Protein AF-A0A955FGE8-F1 (afdb_monomer_lite)

pLDDT: mean 85.33, std 14.79, range [34.59, 97.06]

Radius of gyration: 20.04 Å; chains: 1; bounding box: 40×33×51 Å

Structure (mmCIF, N/CA/C/O backbone):
data_AF-A0A955FGE8-F1
#
_entry.id   AF-A0A955FGE8-F1
#
loop_
_atom_site.group_PDB
_atom_site.id
_atom_site.type_symbol
_atom_site.label_atom_id
_atom_site.label_alt_id
_atom_site.label_comp_id
_atom_site.label_asym_id
_atom_site.label_entity_id
_atom_site.label_seq_id
_atom_site.pdbx_PDB_ins_code
_atom_site.Cartn_x
_atom_site.Cartn_y
_atom_site.Cartn_z
_atom_site.occupancy
_atom_site.B_iso_or_equiv
_atom_site.auth_seq_id
_atom_site.auth_comp_id
_atom_site.auth_asym_id
_atom_site.auth_atom_id
_atom_site.pdbx_PDB_model_num
ATOM 1 N N . MET A 1 1 ? -24.136 0.349 -23.403 1.00 35.62 1 MET A N 1
ATOM 2 C CA . MET A 1 1 ? -23.366 -0.099 -22.221 1.00 35.62 1 MET A CA 1
ATOM 3 C C . MET A 1 1 ? -22.020 -0.605 -22.725 1.00 35.62 1 MET A C 1
ATOM 5 O O . MET A 1 1 ? -21.977 -1.675 -23.314 1.00 35.62 1 MET A O 1
ATOM 9 N N . ALA A 1 2 ? -20.963 0.209 -22.655 1.00 34.59 2 ALA A N 1
ATOM 10 C CA . ALA A 1 2 ? -19.656 -0.148 -23.214 1.00 34.59 2 ALA A CA 1
ATOM 11 C C . ALA A 1 2 ? -18.802 -0.865 -22.158 1.00 34.59 2 ALA A C 1
ATOM 13 O O . ALA A 1 2 ? -18.548 -0.333 -21.078 1.00 34.59 2 ALA A O 1
ATOM 14 N N . ASN A 1 3 ? -18.396 -2.090 -22.482 1.00 39.44 3 ASN A N 1
ATOM 15 C CA . ASN A 1 3 ? -17.541 -2.954 -21.677 1.00 39.44 3 ASN A CA 1
ATOM 16 C C . ASN A 1 3 ? -16.103 -2.398 -21.638 1.00 39.44 3 ASN A C 1
ATOM 18 O O . ASN A 1 3 ? -15.331 -2.585 -22.577 1.00 39.44 3 ASN A O 1
ATOM 22 N N . ASN A 1 4 ? -15.726 -1.725 -20.548 1.00 41.28 4 ASN A N 1
ATOM 23 C CA . ASN A 1 4 ? -14.387 -1.153 -20.340 1.00 41.28 4 ASN A CA 1
ATOM 24 C C . ASN A 1 4 ? -13.351 -2.207 -19.887 1.00 41.28 4 ASN A C 1
ATOM 26 O O . ASN A 1 4 ? -12.668 -2.025 -18.880 1.00 41.28 4 ASN A O 1
ATOM 30 N N . TYR A 1 5 ? -13.191 -3.307 -20.629 1.00 47.31 5 TYR A N 1
ATOM 31 C CA . TYR A 1 5 ? -12.178 -4.330 -20.310 1.00 47.31 5 TYR A CA 1
ATOM 32 C C . TYR A 1 5 ? -10.728 -3.909 -20.634 1.00 47.31 5 TYR A C 1
ATOM 34 O O . TYR A 1 5 ? -9.796 -4.641 -20.311 1.00 47.31 5 TYR A O 1
ATOM 42 N N . TRP A 1 6 ? -10.510 -2.708 -21.188 1.00 41.84 6 TRP A N 1
ATOM 43 C CA . TRP A 1 6 ? -9.185 -2.201 -21.571 1.00 41.84 6 TRP A CA 1
ATOM 44 C C . TRP A 1 6 ? -8.984 -0.732 -21.189 1.00 41.84 6 TRP A C 1
ATOM 46 O O . TRP A 1 6 ? -8.743 0.119 -22.039 1.00 41.84 6 TRP A O 1
ATOM 56 N N . GLN A 1 7 ? -9.066 -0.393 -19.902 1.00 46.31 7 GLN A N 1
ATOM 57 C CA . GLN A 1 7 ? -8.478 0.875 -19.468 1.00 46.31 7 GLN A CA 1
ATOM 58 C C . GLN A 1 7 ? -6.954 0.720 -19.380 1.00 46.31 7 GLN A C 1
ATOM 60 O O . GLN A 1 7 ? -6.438 0.019 -18.503 1.00 46.31 7 GLN A O 1
ATOM 65 N N . GLU A 1 8 ? -6.217 1.385 -20.276 1.00 52.88 8 GLU A N 1
ATOM 66 C CA . GLU A 1 8 ? -4.770 1.585 -20.147 1.00 52.88 8 GLU A CA 1
ATOM 67 C C . GLU A 1 8 ? -4.487 2.430 -18.900 1.00 52.88 8 GLU A C 1
ATOM 69 O O . GLU A 1 8 ? -4.351 3.649 -18.947 1.00 52.88 8 GLU A O 1
ATOM 74 N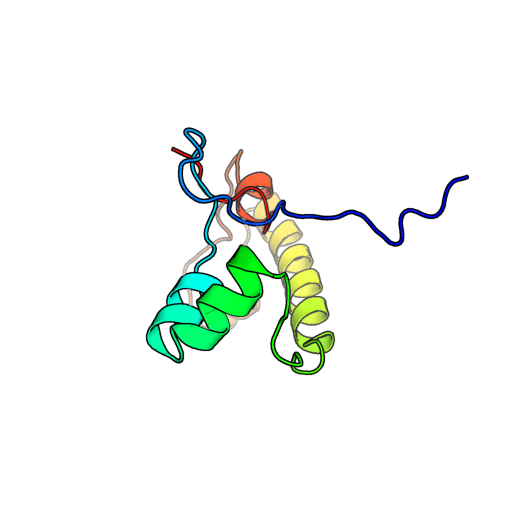 N . ARG A 1 9 ? -4.403 1.772 -17.742 1.00 59.62 9 ARG A N 1
ATOM 75 C CA . ARG A 1 9 ? -4.283 2.448 -16.442 1.00 59.62 9 ARG A CA 1
ATOM 76 C C . ARG A 1 9 ? -3.045 3.343 -16.310 1.00 59.62 9 ARG A C 1
ATOM 78 O O . ARG A 1 9 ? -3.013 4.149 -15.395 1.00 59.62 9 ARG A O 1
ATOM 85 N N . ASN A 1 10 ? -2.019 3.198 -17.161 1.00 68.44 10 ASN A N 1
ATOM 86 C CA . ASN A 1 10 ? -0.814 4.037 -17.137 1.00 68.44 10 ASN A CA 1
ATOM 87 C C . ASN A 1 10 ? -0.124 4.100 -18.511 1.00 68.44 10 ASN A C 1
ATOM 89 O O . ASN A 1 10 ? 0.232 3.049 -19.053 1.00 68.44 10 ASN A O 1
ATOM 93 N N . LYS A 1 11 ? 0.201 5.309 -18.994 1.00 83.00 11 LYS A N 1
ATOM 94 C CA . LYS A 1 11 ? 1.004 5.543 -20.215 1.00 83.00 11 LYS A CA 1
ATOM 95 C C . LYS A 1 11 ? 2.434 4.976 -20.075 1.00 83.00 11 LYS A C 1
ATOM 97 O O . LYS A 1 11 ? 2.924 4.842 -18.947 1.00 83.00 11 LYS A O 1
ATOM 102 N N . PRO A 1 12 ? 3.101 4.519 -21.153 1.00 88.94 12 PRO A N 1
ATOM 103 C CA . PRO A 1 12 ? 4.522 4.154 -21.110 1.00 88.94 12 PRO A CA 1
ATOM 104 C C . PRO A 1 12 ? 5.390 5.391 -20.876 1.00 88.94 12 PRO A C 1
ATOM 106 O O . PRO A 1 12 ? 5.017 6.494 -21.271 1.00 88.94 12 PRO A O 1
ATOM 109 N N . TYR A 1 13 ? 6.541 5.201 -20.236 1.00 90.62 13 TYR A N 1
ATOM 110 C CA . TYR A 1 13 ? 7.515 6.276 -20.069 1.00 90.62 13 TYR A CA 1
ATOM 111 C C . TYR A 1 13 ? 8.104 6.661 -21.425 1.00 90.62 13 TYR A C 1
ATOM 113 O O . TYR A 1 13 ? 8.569 5.795 -22.175 1.00 90.62 13 TYR A O 1
ATOM 121 N N . LYS A 1 14 ? 8.123 7.962 -21.718 1.00 91.06 14 LYS A N 1
ATOM 122 C CA . LYS A 1 14 ? 8.776 8.515 -22.904 1.00 91.06 14 LYS A CA 1
ATOM 123 C C . LYS A 1 14 ? 10.080 9.201 -22.484 1.00 91.06 14 LYS A C 1
ATOM 125 O O . LYS A 1 14 ? 10.061 9.994 -21.545 1.00 91.06 14 LYS A O 1
ATOM 130 N N . PRO A 1 15 ? 11.217 8.909 -23.138 1.00 89.88 15 PRO A N 1
ATOM 131 C CA . PRO A 1 15 ? 12.454 9.617 -22.833 1.00 89.88 15 PRO A CA 1
ATOM 132 C C . PRO A 1 15 ? 12.283 11.095 -23.188 1.00 89.88 15 PRO A C 1
ATOM 134 O O . PRO A 1 15 ? 11.702 11.411 -24.224 1.00 89.88 15 PRO A O 1
ATOM 137 N N . GLY A 1 16 ? 12.767 11.979 -22.318 1.00 88.88 16 GLY A N 1
ATOM 138 C CA . GLY A 1 16 ? 12.630 13.426 -22.497 1.00 88.88 16 GLY A CA 1
ATOM 139 C C . GLY A 1 16 ? 11.224 13.976 -22.237 1.00 88.88 16 GLY A C 1
ATOM 140 O O . GLY A 1 16 ? 10.941 15.099 -22.634 1.00 88.88 16 GLY A O 1
ATOM 141 N N . GLN A 1 17 ? 10.324 13.216 -21.598 1.00 90.31 17 GLN A N 1
ATOM 142 C CA . GLN A 1 17 ? 9.062 13.792 -21.129 1.00 90.31 17 GLN A CA 1
ATOM 143 C C . GLN A 1 17 ? 9.316 14.791 -19.990 1.00 90.31 17 GLN A C 1
ATOM 145 O O . GLN A 1 17 ? 10.082 14.501 -19.072 1.00 90.31 17 GLN A O 1
ATOM 150 N N . ASN A 1 18 ? 8.629 15.933 -20.038 1.00 89.56 18 ASN A N 1
ATOM 151 C CA . ASN A 1 18 ? 8.694 16.947 -18.981 1.00 89.56 18 ASN A CA 1
ATOM 152 C C . ASN A 1 18 ? 7.820 16.575 -17.773 1.00 89.56 18 ASN A C 1
ATOM 154 O O . ASN A 1 18 ? 8.086 17.004 -16.656 1.00 89.56 18 ASN A O 1
ATOM 158 N N . GLU A 1 19 ? 6.797 15.745 -17.993 1.00 88.31 19 GLU A N 1
ATOM 159 C CA . GLU A 1 19 ? 5.874 15.317 -16.945 1.00 88.31 19 GLU A CA 1
ATOM 160 C C . GLU A 1 19 ? 6.482 14.228 -16.043 1.00 88.31 19 GLU A C 1
ATOM 162 O O . GLU A 1 19 ? 7.056 13.251 -16.555 1.00 88.31 19 GLU A O 1
ATOM 167 N N . PRO A 1 20 ? 6.300 14.313 -14.711 1.00 87.25 20 PRO A N 1
ATOM 168 C CA . PRO A 1 20 ? 6.726 13.269 -13.789 1.00 87.25 20 PRO A CA 1
ATOM 169 C C . PRO A 1 20 ? 6.128 11.904 -14.145 1.00 87.25 20 PRO A C 1
ATOM 171 O O . PRO A 1 20 ? 4.921 11.743 -14.341 1.00 87.25 20 PRO A O 1
ATOM 174 N N . PHE A 1 21 ? 6.973 10.874 -14.200 1.00 87.94 21 PHE A N 1
ATOM 175 C CA . PHE A 1 21 ? 6.508 9.503 -14.385 1.00 87.94 21 PHE A CA 1
ATOM 176 C C . PHE A 1 21 ? 6.187 8.864 -13.034 1.00 87.94 21 PHE A C 1
ATOM 178 O O . PHE A 1 21 ? 7.086 8.629 -12.228 1.00 87.94 21 PHE A O 1
ATOM 185 N N . LYS A 1 22 ? 4.915 8.528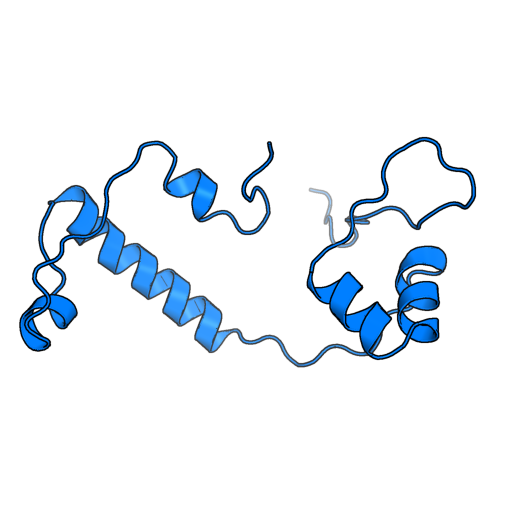 -12.785 1.00 85.94 22 LYS A N 1
ATOM 186 C CA . LYS A 1 22 ? 4.513 7.871 -11.534 1.00 85.94 22 LYS A CA 1
ATOM 187 C C . LYS A 1 22 ? 5.086 6.449 -11.454 1.00 85.94 22 LYS A C 1
ATOM 189 O O . LYS A 1 22 ? 4.756 5.576 -12.264 1.00 85.94 22 LYS A O 1
ATOM 194 N N . VAL A 1 23 ? 5.908 6.198 -10.437 1.00 87.81 23 VAL A N 1
ATOM 195 C CA . VAL A 1 23 ? 6.493 4.882 -10.138 1.00 87.81 23 VAL A CA 1
ATOM 196 C C . VAL A 1 23 ? 5.903 4.353 -8.830 1.00 87.81 23 VAL A C 1
ATOM 198 O O . VAL A 1 23 ? 5.821 5.076 -7.844 1.00 87.81 23 VAL A O 1
ATOM 201 N N . SER A 1 24 ? 5.462 3.092 -8.815 1.00 87.31 24 SER A N 1
ATOM 202 C CA . SER A 1 24 ? 4.994 2.430 -7.591 1.00 87.31 24 SER A CA 1
ATOM 203 C C . SER A 1 24 ? 6.150 1.764 -6.840 1.00 87.31 24 SER A C 1
ATOM 205 O O . SER A 1 24 ? 7.168 1.422 -7.443 1.00 87.31 24 SER A O 1
ATOM 207 N N . ARG A 1 25 ? 5.965 1.475 -5.545 1.00 89.31 25 ARG A N 1
ATOM 208 C CA . ARG A 1 25 ? 6.923 0.694 -4.739 1.00 89.31 25 ARG A CA 1
ATOM 209 C C . ARG A 1 25 ? 7.357 -0.600 -5.442 1.00 89.31 25 ARG A C 1
ATOM 211 O O . ARG A 1 25 ? 8.549 -0.842 -5.578 1.00 89.31 25 ARG A O 1
ATOM 218 N N . SER A 1 26 ? 6.409 -1.392 -5.951 1.00 89.94 26 SER A N 1
ATOM 219 C CA . SER A 1 26 ? 6.719 -2.658 -6.637 1.00 89.94 26 SER A CA 1
ATOM 220 C C . SER A 1 26 ? 7.541 -2.466 -7.916 1.00 89.94 26 SER A C 1
ATOM 222 O O . SER A 1 26 ? 8.286 -3.359 -8.301 1.00 89.94 26 SER A O 1
ATOM 224 N N . LYS A 1 27 ? 7.444 -1.308 -8.584 1.00 91.31 27 LYS A N 1
ATOM 225 C CA . LYS A 1 27 ? 8.309 -0.989 -9.729 1.00 91.31 27 LYS A CA 1
ATOM 226 C C . LYS A 1 27 ? 9.734 -0.639 -9.302 1.00 91.31 27 LYS A C 1
ATOM 228 O O . LYS A 1 27 ? 10.666 -1.013 -10.003 1.00 91.31 27 LYS A O 1
ATOM 233 N N . ILE A 1 28 ? 9.905 0.047 -8.172 1.00 93.94 28 ILE A N 1
ATOM 234 C CA . ILE A 1 28 ? 11.232 0.303 -7.587 1.00 93.94 28 ILE A CA 1
ATOM 235 C C . ILE A 1 28 ? 11.889 -1.027 -7.211 1.00 93.94 28 ILE A C 1
ATOM 237 O O . ILE A 1 28 ? 13.043 -1.269 -7.548 1.00 93.94 28 ILE A O 1
ATOM 241 N N . GLU A 1 29 ? 11.131 -1.919 -6.580 1.00 95.25 29 GLU A N 1
ATOM 242 C CA . GLU A 1 29 ? 11.592 -3.269 -6.259 1.00 95.25 29 GLU A CA 1
ATOM 243 C C . GLU A 1 29 ? 11.953 -4.064 -7.525 1.00 95.25 29 GLU A C 1
ATOM 245 O O . GLU A 1 29 ? 13.025 -4.661 -7.596 1.00 95.25 29 GLU A O 1
ATOM 250 N N . LEU A 1 30 ? 11.120 -4.001 -8.571 1.00 94.94 30 LEU A N 1
ATOM 251 C CA . LEU A 1 30 ? 11.417 -4.620 -9.865 1.00 94.94 30 LEU A CA 1
ATOM 252 C C . LEU A 1 30 ? 12.728 -4.100 -10.468 1.00 94.94 30 LEU A C 1
ATOM 254 O O . LEU A 1 30 ? 13.478 -4.888 -11.040 1.00 94.94 30 LEU A O 1
ATOM 258 N N . PHE A 1 31 ? 13.010 -2.800 -10.348 1.00 95.44 31 PHE A N 1
ATOM 259 C CA . PHE A 1 31 ? 14.267 -2.214 -10.813 1.00 95.44 31 PHE A CA 1
ATOM 260 C C . PHE A 1 31 ? 15.468 -2.763 -10.042 1.00 95.44 31 PHE A C 1
ATOM 262 O O . PHE A 1 31 ? 16.438 -3.175 -10.672 1.00 95.44 31 PHE A O 1
ATOM 269 N N . GLN A 1 32 ? 15.374 -2.839 -8.710 1.00 97.06 32 GLN A N 1
ATOM 270 C CA . GLN A 1 32 ? 16.432 -3.412 -7.871 1.00 97.06 32 GLN A CA 1
ATOM 271 C C . GLN A 1 32 ? 16.688 -4.891 -8.196 1.00 97.06 32 GLN A C 1
ATOM 273 O O . GLN A 1 32 ? 17.835 -5.317 -8.254 1.00 97.06 32 GLN A O 1
ATOM 278 N N . GLN A 1 33 ? 15.633 -5.667 -8.461 1.00 96.12 33 GLN A N 1
ATOM 279 C CA . GLN A 1 33 ? 15.752 -7.083 -8.823 1.00 96.12 33 GLN A CA 1
ATOM 280 C C . GLN A 1 33 ? 16.254 -7.303 -10.260 1.00 96.12 33 GLN A C 1
ATOM 282 O O . GLN A 1 33 ? 16.955 -8.272 -10.535 1.00 96.12 33 GLN A O 1
ATOM 287 N N . CYS A 1 34 ? 15.811 -6.483 -11.218 1.00 96.12 34 CYS A N 1
ATOM 288 C CA . CYS A 1 34 ? 16.136 -6.621 -12.638 1.00 96.12 34 CYS A CA 1
ATOM 289 C C . CYS A 1 34 ? 15.889 -5.303 -13.395 1.00 96.12 34 CYS A C 1
ATOM 291 O O . CYS A 1 34 ? 14.773 -5.063 -13.883 1.00 96.12 34 CYS A O 1
ATOM 293 N N . PRO A 1 35 ? 16.939 -4.493 -13.618 1.00 96.50 35 PRO A N 1
ATOM 294 C CA . PRO A 1 35 ? 16.833 -3.237 -14.360 1.00 96.50 35 PRO A CA 1
ATOM 295 C C . PRO A 1 35 ? 16.267 -3.412 -15.778 1.00 96.50 35 PRO A C 1
ATOM 297 O O . PRO A 1 35 ? 15.439 -2.618 -16.227 1.00 96.50 35 PRO A O 1
ATOM 300 N N . ARG A 1 36 ? 16.638 -4.503 -16.469 1.00 95.94 36 ARG A N 1
ATOM 301 C CA . ARG A 1 36 ? 16.106 -4.842 -17.803 1.00 95.94 36 ARG A CA 1
ATOM 302 C C . ARG A 1 36 ? 14.593 -5.063 -17.773 1.00 95.94 36 ARG A C 1
ATOM 304 O O . ARG A 1 36 ? 13.880 -4.572 -18.640 1.00 95.94 36 ARG A O 1
ATOM 311 N N . CYS A 1 37 ? 14.100 -5.791 -16.777 1.00 95.12 37 CYS A N 1
ATOM 312 C CA . CYS A 1 37 ? 12.683 -6.112 -16.636 1.00 95.12 37 CYS A CA 1
ATOM 313 C C . CYS A 1 37 ? 11.866 -4.858 -16.312 1.00 95.12 37 CYS A C 1
ATOM 315 O O . CYS A 1 37 ? 10.785 -4.667 -16.862 1.00 95.12 37 CYS A O 1
ATOM 317 N N . PHE A 1 38 ? 12.412 -3.979 -15.469 1.00 95.44 38 PHE A N 1
ATOM 318 C CA . PHE A 1 38 ? 11.839 -2.661 -15.221 1.00 95.44 38 PHE A CA 1
ATOM 319 C C . PHE A 1 38 ? 11.748 -1.829 -16.503 1.00 95.44 38 PHE A C 1
ATOM 321 O O . PHE A 1 38 ? 10.686 -1.282 -16.796 1.00 95.44 38 PHE A O 1
ATOM 328 N N . TRP A 1 39 ? 12.825 -1.762 -17.295 1.00 94.75 39 TRP A N 1
ATOM 329 C CA . TRP A 1 39 ? 12.826 -1.025 -18.560 1.00 94.75 39 TRP A CA 1
ATOM 330 C C . TRP A 1 39 ? 11.767 -1.567 -19.528 1.00 94.75 39 TRP A C 1
ATOM 332 O O . TRP A 1 39 ? 11.002 -0.786 -20.089 1.00 94.75 39 TRP A O 1
ATOM 342 N N . LEU A 1 40 ? 11.657 -2.894 -19.661 1.00 94.81 40 LEU A N 1
ATOM 343 C CA . LEU A 1 40 ? 10.651 -3.554 -20.501 1.00 94.81 40 LEU A CA 1
ATOM 344 C C . LEU A 1 40 ? 9.209 -3.230 -20.067 1.00 94.81 40 LEU A C 1
ATOM 346 O O . LEU A 1 40 ? 8.387 -2.890 -20.919 1.00 94.81 40 LEU A O 1
ATOM 350 N N . ASP A 1 41 ? 8.898 -3.250 -18.768 1.00 92.94 41 ASP A N 1
ATOM 351 C CA . ASP A 1 41 ? 7.565 -2.879 -18.259 1.00 92.94 41 ASP A CA 1
ATOM 352 C C . ASP A 1 41 ? 7.285 -1.380 -18.464 1.00 92.94 41 ASP A C 1
ATOM 354 O O . ASP A 1 41 ? 6.244 -0.972 -18.983 1.00 92.94 41 ASP A O 1
ATOM 358 N N . VAL A 1 42 ? 8.232 -0.520 -18.092 1.00 92.62 42 VAL A N 1
ATOM 359 C CA . VAL A 1 42 ? 8.026 0.932 -18.079 1.00 92.62 42 VAL A CA 1
ATOM 360 C C . VAL A 1 42 ? 7.992 1.536 -19.486 1.00 92.62 42 VAL A C 1
ATOM 362 O O . VAL A 1 42 ? 7.171 2.424 -19.733 1.00 92.62 42 VAL A O 1
ATOM 365 N N . ARG A 1 43 ? 8.825 1.044 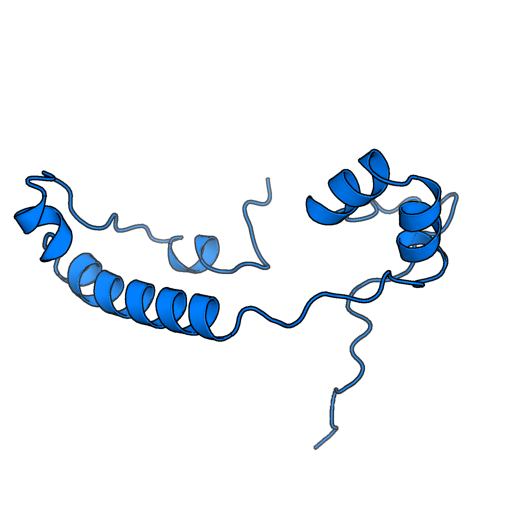-20.411 1.00 91.50 43 ARG A N 1
ATOM 366 C CA . ARG A 1 43 ? 8.921 1.533 -21.797 1.00 91.50 43 ARG A CA 1
ATOM 367 C C . ARG A 1 43 ? 8.008 0.797 -22.759 1.00 91.50 43 ARG A C 1
ATOM 369 O O . ARG A 1 43 ? 7.337 1.444 -23.552 1.00 91.50 43 ARG A O 1
ATOM 376 N N . LEU A 1 44 ? 8.018 -0.534 -22.703 1.00 91.44 44 LEU A N 1
ATOM 377 C CA . LEU A 1 44 ? 7.376 -1.391 -23.702 1.00 91.44 44 LEU A CA 1
ATOM 378 C C . LEU A 1 44 ? 6.100 -2.066 -23.187 1.00 91.44 44 LEU A C 1
ATOM 380 O O . LEU A 1 44 ? 5.455 -2.777 -23.946 1.00 91.44 44 LEU A O 1
ATOM 384 N N . LYS A 1 45 ? 5.722 -1.858 -21.915 1.00 90.19 45 LYS A N 1
ATOM 385 C CA . LYS A 1 45 ? 4.562 -2.503 -21.268 1.00 90.19 45 LYS A CA 1
ATOM 386 C C . LYS A 1 45 ? 4.629 -4.030 -21.239 1.00 90.19 45 LYS A C 1
ATOM 388 O O . LYS A 1 45 ? 3.619 -4.688 -20.996 1.00 90.19 45 LYS A O 1
ATOM 393 N N . ILE A 1 46 ? 5.824 -4.593 -21.401 1.00 91.31 46 ILE A N 1
ATOM 394 C CA . ILE A 1 46 ? 6.056 -6.033 -21.315 1.00 91.31 46 ILE A CA 1
ATOM 395 C C . ILE A 1 46 ? 6.294 -6.379 -19.847 1.00 91.31 46 ILE A C 1
ATOM 397 O O . ILE A 1 46 ? 7.361 -6.115 -19.291 1.00 91.31 46 ILE A O 1
ATOM 401 N N . LYS A 1 47 ? 5.272 -6.949 -19.208 1.00 88.31 47 LYS A N 1
ATOM 402 C CA . LYS A 1 47 ? 5.309 -7.338 -17.795 1.00 88.31 47 LYS A CA 1
ATOM 403 C C . LYS A 1 47 ? 5.772 -8.776 -17.626 1.00 88.31 47 LYS A C 1
ATOM 405 O O . LYS A 1 47 ? 5.521 -9.629 -18.472 1.00 88.31 47 LYS A O 1
ATOM 410 N N . ARG A 1 48 ? 6.390 -9.051 -16.478 1.00 88.12 48 ARG A N 1
ATOM 411 C CA . ARG A 1 48 ? 6.599 -10.427 -16.019 1.00 88.12 48 ARG A CA 1
ATOM 412 C C . ARG A 1 48 ? 5.238 -11.110 -15.804 1.00 88.12 48 ARG A C 1
ATOM 414 O O . ARG A 1 48 ? 4.303 -10.426 -15.375 1.00 88.12 48 ARG A O 1
ATOM 421 N N . PRO A 1 49 ? 5.128 -12.427 -16.048 1.00 88.31 49 PRO A N 1
ATOM 422 C CA . PRO A 1 49 ? 3.970 -13.200 -15.616 1.00 88.31 49 PRO A CA 1
ATOM 423 C C . PRO A 1 49 ? 3.712 -12.972 -14.123 1.00 88.31 49 PRO A C 1
ATOM 425 O O . PRO A 1 49 ? 4.639 -13.021 -13.314 1.00 88.31 49 PRO A O 1
ATOM 428 N N . GLY A 1 50 ? 2.468 -12.646 -13.777 1.00 83.12 50 GLY A N 1
ATOM 429 C CA . GLY A 1 50 ? 2.070 -12.414 -12.392 1.00 83.12 50 GLY A CA 1
ATOM 430 C C . GLY A 1 50 ? 1.785 -13.721 -11.657 1.00 83.12 50 GLY A C 1
ATOM 431 O O . GLY A 1 50 ? 1.417 -14.719 -12.274 1.00 83.12 50 GLY A O 1
ATOM 432 N N . SER A 1 51 ? 1.905 -13.694 -10.332 1.00 84.31 51 SER A N 1
ATOM 433 C CA . SER A 1 51 ? 1.383 -14.760 -9.473 1.00 84.31 51 SER A CA 1
ATOM 434 C C . SER A 1 51 ? -0.153 -14.726 -9.433 1.00 84.31 51 SER A C 1
ATOM 436 O O . SER A 1 51 ? -0.744 -13.663 -9.664 1.00 84.31 51 SER A O 1
ATOM 438 N N . PRO A 1 52 ? -0.817 -15.851 -9.104 1.00 86.31 52 PRO A N 1
ATOM 439 C CA . PRO A 1 52 ? -2.254 -15.869 -8.859 1.00 86.31 52 PRO A CA 1
ATOM 440 C C . PRO A 1 52 ? -2.676 -14.820 -7.816 1.00 86.31 52 PRO A C 1
ATOM 442 O O . PRO A 1 52 ? -1.916 -14.532 -6.887 1.00 86.31 52 PRO A O 1
ATOM 445 N N . PRO A 1 53 ? -3.879 -14.237 -7.944 1.00 84.75 53 PRO A N 1
ATOM 446 C CA . PRO A 1 53 ? -4.348 -13.229 -7.004 1.00 84.75 53 PRO A CA 1
ATOM 447 C C . PRO A 1 53 ? -4.647 -13.837 -5.625 1.00 84.75 53 PRO A C 1
ATOM 449 O O . PRO A 1 53 ? -5.224 -14.918 -5.511 1.00 84.75 53 PRO A O 1
ATOM 452 N N . PHE A 1 54 ? -4.331 -13.097 -4.561 1.00 88.12 54 PHE A N 1
ATOM 453 C CA . PHE A 1 54 ? -4.613 -13.484 -3.173 1.00 88.12 54 PHE A CA 1
ATOM 454 C C . PHE A 1 54 ? -6.056 -13.144 -2.763 1.00 88.12 54 PHE A C 1
ATOM 456 O O . PHE A 1 54 ? -6.291 -12.324 -1.874 1.00 88.12 54 PHE A O 1
ATOM 463 N N . ASN A 1 55 ? -7.037 -13.760 -3.428 1.00 89.94 55 ASN A N 1
ATOM 464 C CA . ASN A 1 55 ? -8.458 -13.434 -3.246 1.00 89.94 55 ASN A CA 1
ATOM 465 C C . ASN A 1 55 ? -8.960 -13.678 -1.816 1.00 89.94 55 ASN A C 1
ATOM 467 O O . ASN A 1 55 ? -9.700 -12.854 -1.288 1.00 89.94 55 ASN A O 1
ATOM 471 N N . ILE A 1 56 ? -8.531 -14.773 -1.180 1.00 92.81 56 ILE A N 1
ATOM 472 C CA . ILE A 1 56 ? -8.938 -15.120 0.192 1.00 92.81 56 ILE A CA 1
ATOM 473 C C . ILE A 1 56 ? -8.473 -14.039 1.171 1.00 92.81 56 ILE A C 1
ATOM 475 O O . ILE A 1 56 ? -9.279 -13.495 1.918 1.00 92.81 56 ILE A O 1
ATOM 479 N N . ASN A 1 57 ? -7.194 -13.661 1.110 1.00 90.62 57 ASN A N 1
ATOM 480 C CA . ASN A 1 57 ? -6.632 -12.634 1.990 1.00 90.62 57 ASN A CA 1
ATOM 481 C C . ASN A 1 57 ? -7.327 -11.285 1.794 1.00 90.62 57 ASN A C 1
ATOM 483 O O . ASN A 1 57 ? -7.599 -10.586 2.764 1.00 90.62 57 ASN A O 1
ATOM 487 N N . LYS A 1 58 ? -7.655 -10.940 0.543 1.00 88.62 58 LYS A N 1
ATOM 488 C CA . LYS A 1 58 ? -8.402 -9.720 0.234 1.00 88.62 58 LYS A CA 1
ATOM 489 C C . LYS A 1 58 ? -9.804 -9.742 0.854 1.00 88.62 58 LYS A C 1
ATOM 491 O O . LYS A 1 58 ? -10.206 -8.757 1.459 1.00 88.62 58 LYS A O 1
ATOM 496 N N . ALA A 1 59 ? -10.528 -10.854 0.730 1.00 92.69 59 ALA A N 1
ATOM 497 C CA . ALA A 1 59 ? -11.867 -10.989 1.298 1.00 92.69 59 ALA A CA 1
ATOM 498 C C . ALA A 1 59 ? -11.849 -10.928 2.833 1.00 92.69 59 ALA A C 1
ATOM 500 O O . ALA A 1 59 ? -12.685 -10.257 3.431 1.00 92.69 59 ALA A O 1
ATOM 501 N N . ILE A 1 60 ? -10.872 -11.583 3.467 1.00 93.56 60 ILE A N 1
ATOM 502 C CA . ILE A 1 60 ? -10.688 -11.535 4.922 1.00 93.56 60 ILE A CA 1
ATOM 503 C C . ILE A 1 60 ? -10.428 -10.096 5.379 1.00 93.56 60 ILE A C 1
ATOM 505 O O . ILE A 1 60 ? -11.091 -9.629 6.297 1.00 93.56 60 ILE A O 1
ATOM 509 N N . ASP A 1 61 ? -9.519 -9.375 4.720 1.00 91.44 61 ASP A N 1
ATOM 510 C CA . ASP A 1 61 ? -9.225 -7.971 5.033 1.00 91.44 61 ASP A CA 1
ATOM 511 C C . ASP A 1 61 ? -10.459 -7.064 4.864 1.00 91.44 61 ASP A C 1
ATOM 513 O O . ASP A 1 61 ? -10.734 -6.219 5.716 1.00 91.44 61 ASP A O 1
ATOM 517 N N . GLU A 1 62 ? -11.253 -7.269 3.809 1.00 91.62 62 GLU A N 1
ATOM 518 C CA . GLU A 1 62 ? -12.509 -6.539 3.597 1.00 91.62 62 GLU A CA 1
ATOM 519 C C . GLU A 1 62 ? -13.537 -6.803 4.711 1.00 91.62 62 GLU A C 1
ATOM 521 O O . GLU A 1 62 ? -14.175 -5.864 5.192 1.00 91.62 62 GLU A O 1
ATOM 526 N N . LEU A 1 63 ? -13.699 -8.059 5.141 1.00 93.94 63 LEU A N 1
ATOM 527 C CA . LEU A 1 63 ? -14.601 -8.421 6.240 1.00 93.94 63 LEU A CA 1
ATOM 528 C C . LEU A 1 63 ? -14.117 -7.848 7.573 1.00 93.94 63 LEU A C 1
ATOM 530 O O . LEU A 1 63 ? -14.901 -7.246 8.305 1.00 93.94 63 LEU A O 1
ATOM 534 N N . PHE A 1 64 ? -12.821 -7.963 7.845 1.00 92.25 64 PHE A N 1
ATOM 535 C CA . PHE A 1 64 ? -12.210 -7.469 9.072 1.00 92.25 64 PHE A CA 1
ATOM 536 C C . PHE A 1 64 ? -12.338 -5.949 9.190 1.00 92.25 64 PHE A C 1
ATOM 538 O O . PHE A 1 64 ? -12.695 -5.421 10.240 1.00 92.25 64 PHE A O 1
ATOM 545 N N . LYS A 1 65 ? -12.142 -5.213 8.089 1.00 91.06 65 LYS A N 1
ATOM 546 C CA . LYS A 1 65 ? -12.379 -3.763 8.063 1.00 91.06 65 LYS A CA 1
ATOM 547 C C . LYS A 1 65 ? -13.818 -3.423 8.442 1.00 91.06 65 LYS A C 1
ATOM 549 O O . LYS A 1 65 ? -14.001 -2.573 9.309 1.00 91.06 65 LYS A O 1
ATOM 554 N N . LYS A 1 66 ? -14.807 -4.111 7.860 1.00 92.56 66 LYS A N 1
ATOM 555 C CA . LYS A 1 66 ? -16.235 -3.897 8.161 1.00 92.56 66 LYS A CA 1
ATOM 556 C C . LYS A 1 66 ? -16.569 -4.178 9.624 1.00 92.56 66 LYS A C 1
ATOM 558 O O . LYS A 1 66 ? -17.296 -3.405 10.240 1.00 92.56 66 LYS A O 1
ATOM 563 N N . GLU A 1 67 ? -16.017 -5.242 10.196 1.00 94.06 67 GLU A N 1
ATOM 564 C CA . GLU A 1 67 ? -16.188 -5.565 11.617 1.00 94.06 67 GLU A CA 1
ATOM 565 C C . GLU A 1 67 ? -15.642 -4.438 12.511 1.00 94.06 67 GLU A C 1
ATOM 567 O O . GLU A 1 67 ? -16.332 -3.921 13.394 1.00 94.06 67 GLU A O 1
ATOM 572 N N . PHE A 1 68 ? -14.434 -3.957 12.214 1.00 93.25 68 PHE A N 1
ATOM 573 C CA . PHE A 1 68 ? -13.825 -2.840 12.935 1.00 93.25 68 PHE A CA 1
ATOM 574 C C . PHE A 1 68 ? -14.551 -1.505 12.733 1.00 93.25 68 PHE A C 1
ATOM 576 O O . PHE A 1 68 ? -14.413 -0.613 13.572 1.00 93.25 68 PHE A O 1
ATOM 583 N N . ASP A 1 69 ? -15.314 -1.339 11.653 1.00 92.69 69 ASP A N 1
ATOM 584 C CA . ASP A 1 69 ? -16.115 -0.137 11.402 1.00 92.69 69 ASP A CA 1
ATOM 585 C C . ASP A 1 69 ? -17.245 0.014 12.415 1.00 92.69 69 ASP A C 1
ATOM 587 O O . ASP A 1 69 ? -17.445 1.111 12.942 1.00 92.69 69 ASP A O 1
ATOM 591 N N . VAL A 1 70 ? -17.902 -1.092 12.769 1.00 94.44 70 VAL A N 1
ATOM 592 C CA . VAL A 1 70 ? -18.943 -1.119 13.807 1.00 94.44 70 VAL A CA 1
ATOM 593 C C . VAL A 1 70 ? -18.363 -0.680 15.153 1.00 94.44 70 VAL A C 1
ATOM 595 O O . VAL A 1 70 ? -18.893 0.218 15.811 1.00 94.44 70 VAL A O 1
ATOM 598 N N . HIS A 1 71 ? -17.216 -1.246 15.533 1.00 93.94 71 HIS A N 1
ATOM 599 C CA . HIS A 1 71 ? -16.540 -0.905 16.784 1.00 93.94 71 HIS A CA 1
ATOM 600 C C . HIS A 1 71 ? -15.998 0.531 16.804 1.00 93.94 71 HIS A C 1
ATOM 602 O O . HIS A 1 71 ? -16.106 1.208 17.828 1.00 93.94 71 HIS A O 1
ATOM 608 N N . ARG A 1 72 ? -15.487 1.040 15.674 1.00 94.38 72 ARG A N 1
ATOM 609 C CA . ARG A 1 72 ? -15.041 2.437 15.528 1.00 94.38 72 ARG A CA 1
ATOM 610 C C . ARG A 1 72 ? -16.186 3.428 15.672 1.00 94.38 72 ARG A C 1
ATOM 612 O O . ARG A 1 72 ? -16.015 4.459 16.319 1.00 94.38 72 ARG A O 1
ATOM 619 N N . ALA A 1 73 ? -17.338 3.140 15.067 1.00 92.44 73 ALA A N 1
ATOM 620 C CA . ALA A 1 73 ? -18.516 3.996 15.164 1.00 92.44 73 ALA A CA 1
ATOM 621 C C . ALA A 1 73 ? -19.032 4.070 16.609 1.00 92.44 73 ALA A C 1
ATOM 623 O O . ALA A 1 73 ? -19.358 5.159 17.081 1.00 92.44 73 ALA A O 1
ATOM 624 N N . ALA A 1 74 ? -19.024 2.934 17.313 1.00 92.94 74 ALA A N 1
ATOM 625 C CA . ALA A 1 74 ? -19.439 2.823 18.709 1.00 92.94 74 ALA A CA 1
ATOM 626 C C . ALA A 1 74 ? -18.376 3.281 19.730 1.00 92.94 74 ALA A C 1
ATOM 628 O O . ALA A 1 74 ? -18.689 3.414 20.909 1.00 92.94 74 ALA A O 1
ATOM 629 N N . GLY A 1 75 ? -17.119 3.483 19.317 1.00 92.31 75 GLY A N 1
ATOM 630 C CA . GLY A 1 75 ? -16.014 3.794 20.232 1.00 92.31 75 GLY A CA 1
ATOM 631 C C . GLY A 1 75 ? -15.674 2.649 21.193 1.00 92.31 75 GLY A C 1
ATOM 632 O O . GLY A 1 75 ? -15.179 2.892 22.291 1.00 92.31 75 GLY A O 1
ATOM 633 N N . THR A 1 76 ? -15.959 1.403 20.807 1.00 94.19 76 THR A N 1
ATOM 634 C CA . THR A 1 76 ? -15.750 0.223 21.658 1.00 94.19 76 THR A CA 1
ATOM 635 C C . THR A 1 76 ? -14.501 -0.556 21.242 1.00 94.19 76 THR A C 1
ATOM 637 O O . THR A 1 76 ? -14.151 -0.579 20.061 1.00 94.19 76 THR A O 1
ATOM 640 N N . PRO A 1 77 ? -13.811 -1.219 22.185 1.00 94.12 77 PRO A N 1
ATOM 641 C CA . PRO A 1 77 ? -12.732 -2.140 21.848 1.00 94.12 77 PRO A CA 1
ATOM 642 C C . PRO A 1 77 ? -13.289 -3.406 21.184 1.00 94.12 77 PRO A C 1
ATOM 644 O O . PRO A 1 77 ? -14.301 -3.956 21.630 1.00 94.12 77 PRO A O 1
ATOM 647 N N . HIS A 1 78 ? -12.596 -3.882 20.148 1.00 95.00 78 HIS A N 1
ATOM 648 C CA . HIS A 1 78 ? -12.914 -5.137 19.464 1.00 95.00 78 HIS A CA 1
ATOM 649 C C . HIS A 1 78 ? -12.721 -6.342 20.410 1.00 95.00 78 HIS A C 1
ATOM 651 O O . HIS A 1 78 ? -11.786 -6.303 21.217 1.00 95.00 78 HIS A O 1
ATOM 657 N N . PRO A 1 79 ? -13.513 -7.431 20.312 1.00 93.56 79 PRO A N 1
ATOM 658 C CA . PRO A 1 79 ? -13.340 -8.637 21.134 1.00 93.56 79 PRO A CA 1
ATOM 659 C C . PRO A 1 79 ? -11.892 -9.140 21.188 1.00 93.56 79 PRO A C 1
ATOM 661 O O . PRO A 1 79 ? -11.313 -9.217 22.265 1.00 93.56 79 PRO A O 1
ATOM 664 N N . ILE A 1 80 ? -11.247 -9.292 20.025 1.00 93.50 80 ILE A N 1
ATOM 665 C CA . ILE A 1 80 ? -9.831 -9.693 19.938 1.00 93.50 80 ILE A CA 1
ATOM 666 C C . ILE A 1 80 ? -8.874 -8.791 20.736 1.00 93.50 80 ILE A C 1
ATOM 668 O O . ILE A 1 80 ? -7.869 -9.262 21.257 1.00 93.50 80 ILE A O 1
ATOM 672 N N . MET A 1 81 ? -9.162 -7.490 20.852 1.00 94.00 81 MET A N 1
ATOM 673 C CA . MET A 1 81 ? -8.331 -6.572 21.635 1.00 94.00 81 MET A CA 1
ATOM 674 C C . MET A 1 81 ? -8.513 -6.827 23.129 1.00 94.00 81 MET A C 1
ATOM 676 O O . MET A 1 81 ? -7.531 -6.812 23.865 1.00 94.00 81 MET A O 1
ATOM 680 N N . LYS A 1 82 ? -9.743 -7.111 23.573 1.00 93.62 82 LYS A N 1
ATOM 681 C CA . LYS A 1 82 ? -10.028 -7.470 24.968 1.00 93.62 82 LYS A CA 1
ATOM 682 C C . LYS A 1 82 ? -9.361 -8.787 25.351 1.00 93.62 82 LYS A C 1
ATOM 684 O O . LYS A 1 82 ? -8.697 -8.833 26.383 1.00 93.62 82 LYS A O 1
ATOM 689 N N . ASP A 1 83 ? -9.483 -9.804 24.500 1.00 95.75 83 ASP A N 1
ATOM 690 C CA . ASP A 1 83 ? -8.924 -11.141 24.742 1.00 95.75 83 ASP A CA 1
ATOM 691 C C . ASP A 1 83 ? -7.398 -11.095 24.895 1.00 95.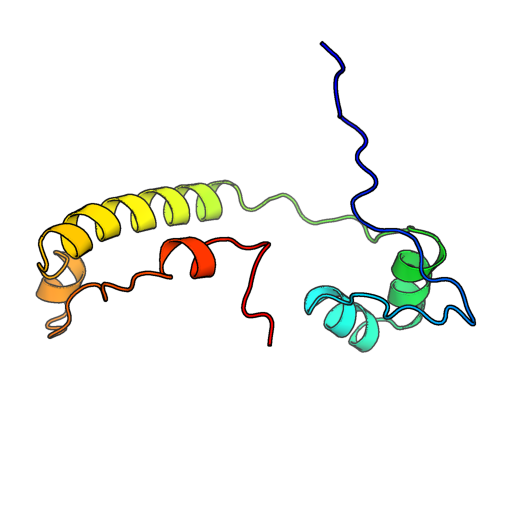75 83 ASP A C 1
ATOM 693 O O . ASP A 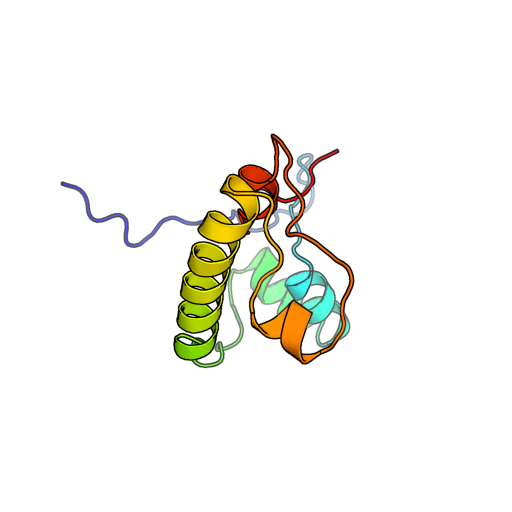1 83 ? -6.821 -11.805 25.715 1.00 95.75 83 ASP A O 1
ATOM 697 N N . ASN A 1 84 ? -6.747 -10.189 24.161 1.00 95.62 84 ASN A N 1
ATOM 698 C CA . ASN A 1 84 ? -5.302 -9.968 24.216 1.00 95.62 84 ASN A CA 1
ATOM 699 C C . ASN A 1 84 ? -4.884 -8.848 25.190 1.00 95.62 84 ASN A C 1
ATOM 701 O O . ASN A 1 84 ? -3.743 -8.395 25.146 1.00 95.62 84 ASN A O 1
ATOM 705 N N . GLN A 1 85 ? -5.787 -8.372 26.057 1.00 95.31 85 GLN A N 1
ATOM 706 C CA . GLN A 1 85 ? -5.519 -7.330 27.063 1.00 95.31 85 GLN A CA 1
ATOM 707 C C . GLN A 1 85 ? -4.991 -6.000 26.478 1.00 95.31 85 GLN A C 1
ATOM 709 O O . GLN A 1 85 ? -4.300 -5.226 27.144 1.00 95.31 85 GLN A O 1
ATOM 714 N N . ILE A 1 86 ? -5.351 -5.695 25.229 1.00 93.44 86 ILE A N 1
ATOM 715 C CA . ILE A 1 86 ? -4.957 -4.478 24.520 1.00 93.44 86 ILE A CA 1
ATOM 716 C C . ILE A 1 86 ? -5.923 -3.347 24.888 1.00 93.44 86 ILE A C 1
ATOM 718 O O . ILE A 1 86 ? -7.097 -3.350 24.514 1.00 93.44 86 ILE A O 1
ATOM 722 N N . LYS A 1 87 ? -5.411 -2.329 25.586 1.00 92.81 87 LYS A N 1
ATOM 723 C CA . LYS A 1 87 ? -6.160 -1.114 25.948 1.00 92.81 87 LYS A CA 1
ATOM 724 C C . LYS A 1 87 ? -6.206 -0.127 24.777 1.00 92.81 87 LYS A C 1
ATOM 726 O O . LYS A 1 87 ? -5.572 0.923 24.818 1.00 92.81 87 LYS A O 1
ATOM 731 N N . ALA A 1 88 ? -6.937 -0.479 23.724 1.00 92.38 88 ALA A N 1
ATOM 732 C CA . ALA A 1 88 ? -7.104 0.358 22.540 1.00 92.38 88 ALA A CA 1
ATOM 733 C C . ALA A 1 88 ? -8.538 0.307 22.006 1.00 92.38 88 ALA A C 1
ATOM 735 O O . ALA A 1 88 ? -9.254 -0.674 22.193 1.00 92.38 88 ALA A O 1
ATOM 736 N N . VAL A 1 89 ? -8.935 1.363 21.299 1.00 93.00 89 VAL A N 1
ATOM 737 C CA . VAL A 1 89 ? -10.177 1.415 20.520 1.00 93.00 89 VAL A CA 1
ATOM 738 C C . VAL A 1 89 ? -9.845 1.735 19.064 1.00 93.00 89 VAL A C 1
ATOM 740 O O . VAL A 1 89 ? -8.848 2.420 18.811 1.00 93.00 89 VAL A O 1
ATOM 743 N N . PRO A 1 90 ? -10.641 1.264 18.087 1.00 92.25 90 PRO A N 1
ATOM 744 C CA . PRO A 1 90 ? -10.411 1.605 16.691 1.00 92.25 90 PRO A CA 1
ATOM 745 C C . PRO A 1 90 ? -10.439 3.125 16.492 1.00 92.25 90 PRO A C 1
ATOM 747 O O . PRO A 1 90 ? -11.422 3.791 16.815 1.00 92.25 90 PRO A O 1
ATOM 750 N N . PHE A 1 91 ? -9.348 3.674 15.958 1.00 91.19 91 PHE A N 1
ATOM 751 C CA . PHE A 1 91 ? -9.185 5.117 15.790 1.00 91.19 91 PHE A CA 1
ATOM 752 C C . PHE A 1 91 ? -10.227 5.689 14.823 1.00 91.19 91 PHE A C 1
ATOM 754 O O . PHE A 1 91 ? -10.420 5.133 13.741 1.00 91.19 91 PHE A O 1
ATOM 761 N N . LYS A 1 92 ? -10.878 6.799 15.195 1.00 90.94 92 LYS A N 1
ATOM 762 C CA . LYS A 1 92 ? -11.866 7.513 14.373 1.00 90.94 92 LYS A CA 1
ATOM 763 C C . LYS A 1 92 ? -11.257 8.795 13.817 1.00 90.94 92 LYS A C 1
ATOM 765 O O . LYS A 1 92 ? -10.879 9.679 14.575 1.00 90.94 92 LYS A O 1
ATOM 770 N N . HIS A 1 93 ? -11.197 8.894 12.491 1.00 90.50 93 HIS A N 1
ATOM 771 C CA . HIS A 1 93 ? -10.680 10.063 11.786 1.00 90.50 93 HIS A CA 1
ATOM 772 C C . HIS A 1 93 ? -11.546 10.383 10.569 1.00 90.50 93 HIS A C 1
ATOM 774 O O . HIS A 1 93 ? -12.086 9.470 9.949 1.00 90.50 93 HIS A O 1
ATOM 780 N N . LYS A 1 94 ? -11.652 11.669 10.220 1.00 90.12 94 LYS A N 1
ATOM 781 C CA . LYS A 1 94 ? -12.422 12.144 9.056 1.00 90.12 94 LYS A CA 1
ATOM 782 C C . LYS A 1 94 ? -11.885 11.602 7.725 1.00 90.12 94 LYS A C 1
ATOM 784 O O . LYS A 1 94 ? -12.661 11.265 6.846 1.00 90.12 94 LYS A O 1
ATOM 789 N N . ASP A 1 95 ? -10.567 11.444 7.631 1.00 88.00 95 ASP A N 1
ATOM 790 C CA . ASP A 1 95 ? -9.877 10.983 6.418 1.00 88.00 95 ASP A CA 1
ATOM 791 C C . ASP A 1 95 ? -9.653 9.458 6.406 1.00 88.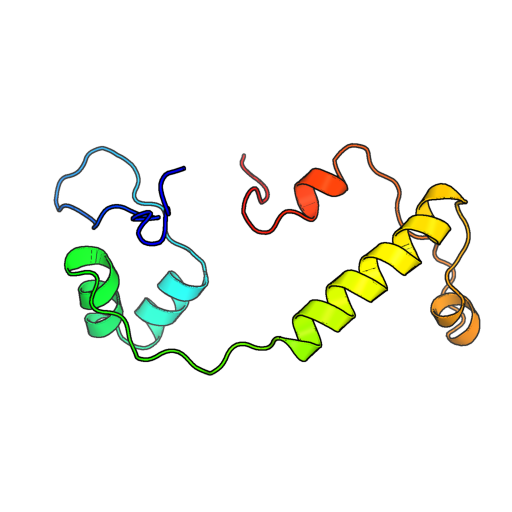00 95 ASP A C 1
ATOM 793 O O . ASP A 1 95 ? -8.890 8.943 5.593 1.00 88.00 95 ASP A O 1
ATOM 797 N N . MET A 1 96 ? -10.287 8.719 7.327 1.00 86.69 96 MET A N 1
ATOM 798 C CA . MET A 1 96 ? -10.093 7.272 7.474 1.00 86.69 96 MET A CA 1
ATOM 799 C C . MET A 1 96 ? -10.430 6.511 6.188 1.00 86.69 96 MET A C 1
ATOM 801 O O . MET A 1 96 ? -9.685 5.614 5.799 1.00 86.69 96 MET A O 1
ATOM 805 N N . ASP A 1 97 ? -11.524 6.874 5.521 1.00 85.75 97 ASP A N 1
ATOM 806 C CA . ASP A 1 97 ? -11.940 6.215 4.282 1.00 85.75 97 ASP A CA 1
ATOM 807 C C . ASP A 1 97 ? -10.961 6.513 3.143 1.00 85.75 97 ASP A C 1
ATOM 809 O O . ASP A 1 97 ? -10.533 5.593 2.449 1.00 85.75 97 ASP A O 1
ATOM 813 N N . THR A 1 98 ? -10.469 7.752 3.051 1.00 85.19 98 THR A N 1
ATOM 814 C CA . THR A 1 98 ? -9.416 8.143 2.103 1.00 85.19 98 THR A CA 1
ATOM 815 C C . THR A 1 98 ? -8.142 7.321 2.295 1.00 85.19 98 THR A C 1
ATOM 817 O O . THR A 1 98 ? -7.563 6.827 1.331 1.00 85.19 98 THR A O 1
ATOM 820 N N . TRP A 1 99 ? -7.702 7.126 3.541 1.00 84.94 99 TRP A N 1
ATOM 821 C CA . TRP A 1 99 ? -6.489 6.356 3.841 1.00 84.94 99 TRP A CA 1
ATOM 822 C C . TRP A 1 99 ? -6.635 4.857 3.557 1.00 84.94 99 TRP A C 1
ATOM 824 O O . TRP A 1 99 ? -5.636 4.169 3.346 1.00 84.94 99 TRP A O 1
ATOM 834 N N . ARG A 1 100 ? -7.867 4.339 3.545 1.00 80.50 100 ARG A N 1
ATOM 835 C CA . ARG A 1 100 ? -8.172 2.939 3.213 1.00 80.50 100 ARG A CA 1
ATOM 836 C C . ARG A 1 100 ? -8.191 2.675 1.715 1.00 80.50 100 ARG A C 1
ATOM 838 O O . ARG A 1 100 ? -8.072 1.517 1.305 1.00 80.50 100 ARG A O 1
ATOM 845 N N . GLU A 1 101 ? -8.334 3.713 0.897 1.00 81.75 101 GLU A N 1
ATOM 846 C CA . GLU A 1 101 ? -8.298 3.575 -0.548 1.00 81.75 101 GLU A CA 1
ATOM 847 C C . GLU A 1 101 ? -6.869 3.348 -1.052 1.00 81.75 101 GLU A C 1
ATOM 849 O O . GLU A 1 101 ? -6.030 4.250 -1.105 1.00 81.75 101 GLU A O 1
ATOM 854 N N . ASN A 1 102 ? -6.618 2.126 -1.530 1.00 73.75 102 ASN A N 1
ATOM 855 C CA . ASN A 1 102 ? -5.321 1.684 -2.058 1.00 73.75 102 ASN A CA 1
ATOM 856 C C . ASN A 1 102 ? -4.764 2.551 -3.210 1.00 73.75 102 ASN A C 1
ATOM 858 O O . ASN A 1 102 ? -3.589 2.422 -3.554 1.00 73.75 102 ASN A O 1
ATOM 862 N N . PHE A 1 103 ? -5.595 3.382 -3.852 1.00 71.50 103 PHE A N 1
ATOM 863 C CA . PHE A 1 103 ? -5.228 4.166 -5.037 1.00 71.50 103 PHE A CA 1
ATOM 864 C C . PHE A 1 103 ? -5.037 5.662 -4.777 1.00 71.50 103 PHE A C 1
ATOM 866 O O . PHE A 1 103 ? -4.428 6.327 -5.620 1.00 71.50 103 PHE A O 1
ATOM 873 N N . VAL A 1 104 ? -5.517 6.176 -3.642 1.00 70.81 104 VAL A N 1
ATOM 874 C CA . VAL A 1 104 ? -5.403 7.597 -3.289 1.00 70.81 104 VAL A CA 1
ATOM 875 C C . VAL A 1 104 ? -4.100 7.834 -2.531 1.00 70.81 104 VAL A C 1
ATOM 877 O O . VAL A 1 104 ? -3.310 8.684 -2.937 1.00 70.81 104 VAL A O 1
ATOM 880 N N . GLY A 1 105 ? -3.797 6.995 -1.533 1.00 62.59 105 GLY A N 1
ATOM 881 C CA . GLY A 1 105 ? -2.581 7.119 -0.724 1.00 62.59 105 GLY A CA 1
ATOM 882 C C . GLY A 1 105 ? -2.462 8.478 -0.017 1.00 62.59 105 GLY A C 1
ATOM 883 O O . GLY A 1 105 ? -3.408 9.260 0.026 1.00 62.59 105 GLY A O 1
ATOM 884 N N . ILE A 1 106 ? -1.286 8.762 0.548 1.00 62.47 106 ILE A N 1
ATOM 885 C CA . ILE A 1 106 ? -0.948 10.094 1.067 1.00 62.47 106 ILE A CA 1
ATOM 886 C C . ILE A 1 106 ? -0.252 10.852 -0.067 1.00 62.47 106 ILE A C 1
ATOM 888 O O . ILE A 1 106 ? 0.818 10.440 -0.516 1.00 62.47 106 ILE A O 1
ATOM 892 N N . VAL A 1 107 ? -0.877 11.923 -0.552 1.00 61.62 107 VAL A N 1
ATOM 893 C CA . VAL A 1 107 ? -0.317 12.814 -1.576 1.00 61.62 107 VAL A CA 1
ATOM 894 C C . VAL A 1 107 ? -0.033 14.148 -0.886 1.00 61.62 107 VAL A C 1
ATOM 896 O O . VAL A 1 107 ? -0.961 14.753 -0.353 1.00 61.62 107 VAL A O 1
ATOM 899 N N . HIS A 1 108 ? 1.241 14.542 -0.821 1.00 49.88 108 HIS A N 1
ATOM 900 C CA . HIS A 1 108 ? 1.698 15.827 -0.279 1.00 49.88 108 HIS A CA 1
ATOM 901 C C . HIS A 1 108 ? 1.969 16.814 -1.410 1.00 49.88 108 HIS A C 1
ATOM 903 O O . HIS A 1 108 ? 2.471 16.353 -2.463 1.00 49.88 108 HIS A O 1
#

Sequence (108 aa):
MANNYWQERNKPYKPGQNEPFKVSRSKIELFQQCPRCFWLDVRLKIKRPGSPPFNINKAIDELFKKEFDVHRAAGTPHPIMKDNQIKAVPFKHKDMDTWRENFVGIVH

Foldseek 3Di:
DDDPPDDPVADADDPPDPDDHDDDPVLVVVCVVPVVQSNCCRHVVDHDDDDDDPVVVVVVVVVVVVQLVVQQVVQHDDPVCVVVVNPDGRDDDPCVVVCVDPPNHDDD

Secondary structure (DSSP, 8-state):
----TT---SPPP-TT-SS-----HHHHHHHHH-HHHHHHHHHH--PPPPPPP-HHHHHHHHHHHHHHHHHHHHTPPPHHHHHTT--------TTHHHHH-TTT----